Protein AF-A0A3S1TW27-F1 (afdb_monomer)

pLDDT: mean 95.08, std 5.77, range [49.81, 98.69]

Foldseek 3Di:
DAAEEQWDWDDDDQQKIWIFGQAWAFKAFDVVLQVQLCVLDVQWHKDADDGRDTDHHGDGGMMIGRNDSDDDVVSVVSNVVSSVPDHGMYGDQFDADEDEEEAADDPPDDVVVVVVVVVVVQVVSVSRPYHYDYYHY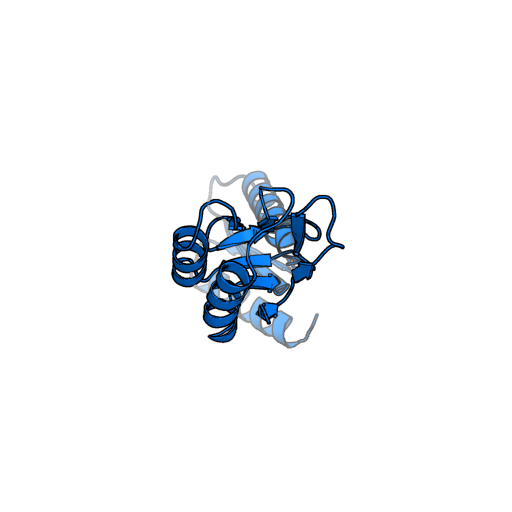YHPDDPRVVVVVVVVVVVVVVVD

Sequence (160 aa):
SMAFRGIEAKPAATGRVNLHAKAPGIFTVDAAAIDAINAIDPAITIATLAQHAPVEKGQMVATVKIIPFAVGSALVDAATEICAAGEIFAVNAYRPVRVGVIQTVLPGIKPSVLDKTLRVTEARLARTGGRLTAERRTAHEIAPVAEATDSLVREKERGV

Mean predicted aligned error: 4.7 Å

Nearest PDB structures (foldseek):
  8e97-assembly1_C  TM=3.843E-01  e=3.746E+00  Homo sapiens
  8q6q-assembly2_D-2  TM=2.309E-01  e=1.480E+00  Homo sapiens
  6mmw-assembly1_A  TM=3.677E-01  e=9.477E+00  Rattus norvegicus

Radius of gyration: 23.9 Å; Cα contacts (8 Å, |Δi|>4): 276; chains: 1; bounding box: 46×32×66 Å

Solvent-accessible surface area (backbone atoms only — not comparable to full-atom values): 8891 Å² total; per-residue (Å²): 100,80,38,64,41,48,58,43,76,47,77,74,52,94,50,31,32,47,28,22,25,68,45,40,23,36,31,42,57,44,60,69,62,47,53,55,42,43,66,71,42,83,52,41,40,69,52,67,62,62,74,65,36,76,44,48,56,66,38,77,48,33,37,40,33,41,70,51,99,71,77,61,66,70,62,53,50,56,43,41,55,64,29,56,77,48,71,44,39,33,35,50,56,53,75,60,46,83,38,72,47,78,45,67,50,55,95,88,66,56,69,67,59,56,54,50,50,50,54,54,52,42,58,58,32,47,78,46,62,20,43,70,78,47,77,47,78,32,56,77,46,70,66,53,45,50,53,53,48,56,51,50,53,55,43,57,75,68,71,107

Secondary structure (DSSP, 8-state):
--EEESEEEPPPBTTEEEEEESSSEEEEE-HHHHHHHHTT-TTEEEEEPPTT-EE-TT-EEEEEEE-SS---HHHHHHHHHHHTTSEEEEEEE----EEEEEEEE-TT--HHHHHHHHHHHHHHHHTTT-EEEEEEEEESSHHHHHHHHHHHHHHHHTT-

Structure (mmCIF, N/CA/C/O backbone):
data_AF-A0A3S1TW27-F1
#
_entry.id   AF-A0A3S1TW27-F1
#
loop_
_atom_site.group_PDB
_atom_site.id
_atom_site.type_symbol
_atom_site.label_atom_id
_atom_site.label_alt_id
_atom_site.label_comp_id
_atom_site.label_asym_id
_atom_site.label_entity_id
_atom_site.label_seq_id
_atom_site.pdbx_PDB_ins_code
_atom_site.Cartn_x
_atom_site.Cartn_y
_atom_site.Cartn_z
_atom_site.occupancy
_atom_site.B_iso_or_equiv
_atom_site.auth_seq_id
_atom_site.auth_comp_id
_atom_site.auth_asym_id
_atom_site.auth_atom_id
_atom_site.pdbx_PDB_model_num
ATOM 1 N N . SER A 1 1 ? -13.347 -11.859 17.034 1.00 77.06 1 SER A N 1
ATOM 2 C CA . SER A 1 1 ? -12.115 -11.048 17.160 1.00 77.06 1 SER A CA 1
ATOM 3 C C . SER A 1 1 ? -11.876 -10.338 15.838 1.00 77.06 1 SER A C 1
ATOM 5 O O . SER A 1 1 ? -12.314 -10.843 14.817 1.00 77.06 1 SER A O 1
ATOM 7 N N . MET A 1 2 ? -11.223 -9.175 15.841 1.00 87.38 2 MET A N 1
ATOM 8 C CA . MET A 1 2 ? -10.959 -8.413 14.615 1.00 87.38 2 MET A CA 1
ATOM 9 C C . MET A 1 2 ? -9.824 -9.047 13.805 1.00 87.38 2 MET A C 1
ATOM 11 O O . MET A 1 2 ? -8.704 -9.160 14.305 1.00 87.38 2 MET A O 1
ATOM 15 N N . ALA A 1 3 ? -10.108 -9.455 12.567 1.00 93.00 3 ALA A N 1
ATOM 16 C CA . ALA A 1 3 ? -9.125 -10.076 11.686 1.00 93.00 3 ALA A CA 1
ATOM 17 C C . ALA A 1 3 ? -8.403 -9.037 10.813 1.00 93.00 3 ALA A C 1
ATOM 19 O O . ALA A 1 3 ? -9.027 -8.174 10.192 1.00 93.00 3 ALA A O 1
ATOM 20 N N . PHE A 1 4 ? -7.073 -9.142 10.751 1.00 96.12 4 PHE A N 1
ATOM 21 C CA . PHE A 1 4 ? -6.226 -8.327 9.882 1.00 96.12 4 PHE A CA 1
ATOM 22 C C . PHE A 1 4 ? -4.933 -9.052 9.496 1.00 96.12 4 PHE A C 1
ATOM 24 O O . PHE A 1 4 ? -4.431 -9.906 10.232 1.00 96.12 4 PHE A O 1
ATOM 31 N N . ARG A 1 5 ? -4.335 -8.661 8.366 1.00 97.94 5 ARG A N 1
ATOM 32 C CA . ARG A 1 5 ? -3.108 -9.272 7.822 1.00 97.94 5 ARG A CA 1
ATOM 33 C C . ARG A 1 5 ? -2.037 -8.239 7.498 1.00 97.94 5 ARG A C 1
ATOM 35 O O . ARG A 1 5 ? -2.319 -7.100 7.151 1.00 97.94 5 ARG A O 1
ATOM 42 N N . GLY A 1 6 ? -0.766 -8.627 7.619 1.00 98.06 6 GLY A N 1
ATOM 43 C CA . GLY A 1 6 ? 0.360 -7.724 7.328 1.00 98.06 6 GLY A CA 1
ATOM 44 C C . GLY A 1 6 ? 0.475 -6.533 8.293 1.00 98.06 6 GLY A C 1
ATOM 45 O O . GLY A 1 6 ? 1.255 -5.615 8.052 1.00 98.06 6 GLY A O 1
ATOM 46 N N . ILE A 1 7 ? -0.274 -6.562 9.396 1.00 98.19 7 ILE A N 1
ATOM 47 C CA . ILE A 1 7 ? -0.401 -5.486 10.379 1.00 98.19 7 ILE A CA 1
ATOM 48 C C . ILE A 1 7 ? 0.001 -6.004 11.766 1.00 98.19 7 ILE A C 1
ATOM 50 O O . ILE A 1 7 ? -0.124 -7.193 12.080 1.00 98.19 7 ILE A O 1
ATOM 54 N N . GLU A 1 8 ? 0.552 -5.111 12.579 1.00 97.62 8 GLU A N 1
ATOM 55 C CA . GLU A 1 8 ? 0.894 -5.304 13.984 1.00 97.62 8 GLU A CA 1
ATOM 56 C C . GLU A 1 8 ? 0.044 -4.365 14.848 1.00 97.62 8 GLU A C 1
ATOM 58 O O . GLU A 1 8 ? 0.091 -3.145 14.673 1.00 97.62 8 GLU A O 1
ATOM 63 N N . ALA A 1 9 ? -0.700 -4.921 15.803 1.00 97.12 9 ALA A N 1
ATOM 64 C CA . ALA A 1 9 ? -1.359 -4.133 16.835 1.00 97.12 9 ALA A CA 1
ATOM 65 C C . ALA A 1 9 ? -0.362 -3.801 17.948 1.00 97.12 9 ALA A C 1
ATOM 67 O O . ALA A 1 9 ? 0.273 -4.697 18.505 1.00 97.12 9 ALA A O 1
ATOM 68 N N . LYS A 1 10 ? -0.214 -2.516 18.274 1.00 97.12 10 LYS A N 1
ATOM 69 C CA . LYS A 1 10 ? 0.566 -2.096 19.444 1.00 97.12 10 LYS A CA 1
ATOM 70 C C . LYS A 1 10 ? -0.243 -2.294 20.727 1.00 97.12 10 LYS A C 1
ATOM 72 O O . LYS A 1 10 ? -1.471 -2.346 20.655 1.00 97.12 10 LYS A O 1
ATOM 77 N N . PRO A 1 11 ? 0.422 -2.386 21.893 1.00 96.75 11 PRO A N 1
ATOM 78 C CA . PRO A 1 11 ? -0.268 -2.475 23.172 1.00 96.75 11 PRO A CA 1
ATOM 79 C C . PRO A 1 11 ? -1.309 -1.366 23.340 1.00 96.75 11 PRO A C 1
ATOM 81 O O . PRO A 1 11 ? -1.093 -0.230 22.908 1.00 96.75 11 PRO A O 1
ATOM 84 N N . ALA A 1 12 ? -2.427 -1.706 23.977 1.00 93.75 12 ALA A N 1
ATOM 85 C CA . ALA A 1 12 ? -3.447 -0.728 24.311 1.00 93.75 12 ALA A CA 1
ATOM 86 C C . ALA A 1 12 ? -2.895 0.287 25.320 1.00 93.75 12 ALA A C 1
ATOM 88 O O . ALA A 1 12 ? -2.277 -0.085 26.318 1.00 93.75 12 ALA A O 1
ATOM 89 N N . ALA A 1 13 ? -3.136 1.570 25.067 1.00 92.38 13 ALA A N 1
ATOM 90 C CA . ALA A 1 13 ? -2.768 2.654 25.966 1.00 92.38 13 ALA A CA 1
ATOM 91 C C . ALA A 1 13 ? -3.837 3.747 25.915 1.00 92.38 13 ALA A C 1
ATOM 93 O O . ALA A 1 13 ? -4.220 4.184 24.830 1.00 92.38 13 ALA A O 1
ATOM 94 N N . THR A 1 14 ? -4.324 4.170 27.089 1.00 89.69 14 THR A N 1
ATOM 95 C CA . THR A 1 14 ? -5.310 5.260 27.260 1.00 89.69 14 THR A CA 1
ATOM 96 C C . THR A 1 14 ? -6.505 5.154 26.298 1.00 89.69 14 THR A C 1
ATOM 98 O O . THR A 1 14 ? -6.770 6.076 25.529 1.0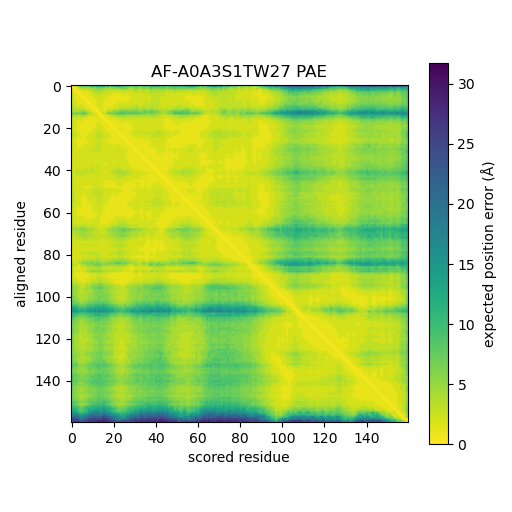0 89.69 14 THR A O 1
ATOM 101 N N . GLY A 1 15 ? -7.165 3.991 26.272 1.00 93.25 15 GLY A N 1
ATOM 102 C CA . GLY A 1 15 ? -8.341 3.742 25.425 1.00 93.25 15 GLY A CA 1
ATOM 103 C C . GLY A 1 15 ? -8.041 3.587 23.931 1.00 93.25 15 GLY A C 1
ATOM 104 O O . GLY A 1 15 ? -8.965 3.546 23.129 1.00 93.25 15 GLY A O 1
ATOM 105 N N . ARG A 1 16 ? -6.768 3.507 23.523 1.00 95.94 16 ARG A N 1
ATOM 106 C CA . ARG A 1 16 ? -6.362 3.463 22.114 1.00 95.94 16 ARG A CA 1
ATOM 107 C C . ARG A 1 16 ? -5.501 2.249 21.791 1.00 95.94 16 ARG A C 1
ATOM 109 O O . ARG A 1 16 ? -4.607 1.896 22.557 1.00 95.94 16 ARG A O 1
ATOM 116 N N . VAL A 1 17 ? -5.698 1.697 20.597 1.00 97.12 17 VAL A N 1
ATOM 117 C CA . VAL A 1 17 ? -4.804 0.718 19.964 1.00 97.12 17 VAL A CA 1
ATOM 118 C C . VAL A 1 17 ? -4.414 1.231 18.583 1.00 97.12 17 VAL A C 1
ATOM 120 O O . VAL A 1 17 ? -5.275 1.516 17.756 1.00 97.12 17 VAL A O 1
ATOM 123 N N . ASN A 1 18 ? -3.110 1.339 18.323 1.00 97.88 18 ASN A N 1
ATOM 124 C CA . ASN A 1 18 ? -2.593 1.725 17.009 1.00 97.88 18 ASN A CA 1
ATOM 125 C C . ASN A 1 18 ? -2.149 0.489 16.226 1.00 97.88 18 ASN A C 1
ATOM 127 O O . ASN A 1 18 ? -1.392 -0.343 16.735 1.00 97.88 18 ASN A O 1
ATOM 131 N N . LEU A 1 19 ? -2.581 0.414 14.973 1.00 98.00 19 LEU A N 1
ATOM 132 C CA . LEU A 1 19 ? -2.270 -0.652 14.034 1.00 98.00 19 LEU A CA 1
ATOM 133 C C . LEU A 1 19 ? -1.210 -0.157 13.047 1.00 98.00 19 LEU A C 1
ATOM 135 O O . LEU A 1 19 ? -1.409 0.856 12.374 1.00 98.00 19 LEU A O 1
ATOM 139 N N . HIS A 1 20 ? -0.082 -0.862 12.959 1.00 98.62 20 HIS A N 1
ATOM 140 C CA . HIS A 1 20 ? 1.053 -0.480 12.115 1.00 98.62 20 HIS A CA 1
ATOM 141 C C . HIS A 1 20 ? 1.350 -1.520 11.037 1.00 98.62 20 HIS A C 1
ATOM 143 O O . HIS A 1 20 ? 1.236 -2.724 11.266 1.00 98.62 20 HIS A O 1
ATOM 149 N N . ALA A 1 21 ? 1.784 -1.059 9.867 1.00 98.62 21 ALA A N 1
ATOM 150 C CA . ALA A 1 21 ? 2.217 -1.922 8.776 1.00 98.62 21 ALA A CA 1
ATOM 151 C C . ALA A 1 21 ? 3.487 -2.710 9.149 1.00 98.62 21 ALA A C 1
ATOM 153 O O . ALA A 1 21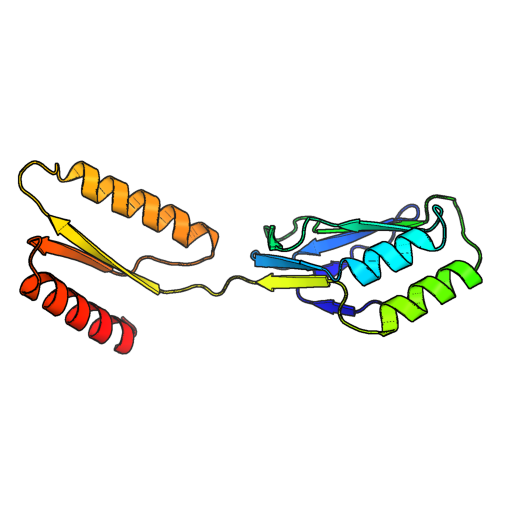 ? 4.477 -2.137 9.607 1.00 98.62 21 ALA A O 1
ATOM 154 N N . LYS A 1 22 ? 3.506 -4.025 8.902 1.00 98.31 22 LYS A N 1
ATOM 155 C CA . LYS A 1 22 ? 4.696 -4.873 9.128 1.00 98.31 22 LYS A CA 1
ATOM 156 C C . LYS A 1 22 ? 5.743 -4.758 8.013 1.00 98.31 22 LYS A C 1
ATOM 158 O O . LYS A 1 22 ? 6.913 -5.071 8.237 1.00 98.31 22 LYS A O 1
ATOM 163 N N . ALA A 1 23 ? 5.330 -4.320 6.828 1.00 97.31 23 ALA A N 1
ATOM 164 C CA . ALA A 1 23 ? 6.141 -4.209 5.618 1.00 97.31 23 ALA A CA 1
ATOM 165 C C . ALA A 1 23 ? 5.610 -3.067 4.731 1.00 97.31 23 ALA A C 1
ATOM 167 O O . ALA A 1 23 ? 4.445 -2.694 4.891 1.00 97.31 23 ALA A O 1
ATOM 168 N N . PRO A 1 24 ? 6.416 -2.528 3.797 1.00 96.94 24 PRO A N 1
ATOM 169 C CA . PRO A 1 24 ? 5.905 -1.595 2.803 1.00 96.94 24 PRO A CA 1
ATOM 170 C C . PRO A 1 24 ? 4.943 -2.303 1.839 1.00 96.94 24 PRO A C 1
ATOM 172 O O . PRO A 1 24 ? 5.166 -3.458 1.459 1.00 96.94 24 PRO A O 1
ATOM 175 N N . GLY A 1 25 ? 3.876 -1.624 1.431 1.00 97.62 25 GLY A N 1
ATOM 176 C CA . GLY A 1 25 ? 2.834 -2.237 0.611 1.00 97.62 25 GLY A CA 1
ATOM 177 C C . GLY A 1 25 ? 1.645 -1.329 0.334 1.00 97.62 25 GLY A C 1
ATOM 178 O O . GLY A 1 25 ? 1.743 -0.110 0.448 1.00 97.62 25 GLY A O 1
ATOM 179 N N . ILE A 1 26 ? 0.519 -1.948 -0.017 1.00 98.19 26 ILE A N 1
ATOM 180 C CA . ILE A 1 26 ? -0.769 -1.282 -0.234 1.00 98.19 26 ILE A CA 1
ATOM 181 C C . ILE A 1 26 ? -1.731 -1.654 0.893 1.00 98.19 26 ILE A C 1
ATOM 183 O O . ILE A 1 26 ? -2.008 -2.838 1.112 1.00 98.19 26 ILE A O 1
ATOM 187 N N . PHE A 1 27 ? -2.237 -0.644 1.597 1.00 98.69 27 PHE A N 1
ATOM 188 C CA . PHE A 1 27 ? -3.273 -0.804 2.608 1.00 98.69 27 PHE A CA 1
ATOM 189 C C . PHE A 1 27 ? -4.633 -1.061 1.955 1.00 98.69 27 PHE A C 1
ATOM 191 O O . PHE A 1 27 ? -5.012 -0.380 1.001 1.00 98.69 27 PHE A O 1
ATOM 198 N N . THR A 1 28 ? -5.367 -2.036 2.478 1.00 98.50 28 THR A N 1
ATOM 199 C CA . THR A 1 28 ? -6.757 -2.306 2.118 1.00 98.50 28 THR A CA 1
ATOM 200 C C . THR A 1 28 ? -7.622 -2.358 3.365 1.00 98.50 28 THR A C 1
ATOM 202 O O . THR A 1 28 ? -7.186 -2.857 4.403 1.00 98.50 28 THR A O 1
ATOM 205 N N . VAL A 1 29 ? -8.847 -1.866 3.245 1.00 97.94 29 VAL A N 1
ATOM 206 C CA . VAL A 1 29 ? -9.847 -1.774 4.297 1.00 97.94 29 VAL A CA 1
ATOM 207 C C . VAL A 1 29 ? -11.231 -2.101 3.747 1.00 97.94 29 VAL A C 1
ATOM 209 O O . VAL A 1 29 ? -11.581 -1.684 2.641 1.00 97.94 29 VAL A O 1
ATOM 212 N N . ASP A 1 30 ? -12.022 -2.825 4.532 1.00 97.25 30 ASP A N 1
ATOM 213 C CA . ASP A 1 30 ? -13.467 -2.897 4.340 1.00 97.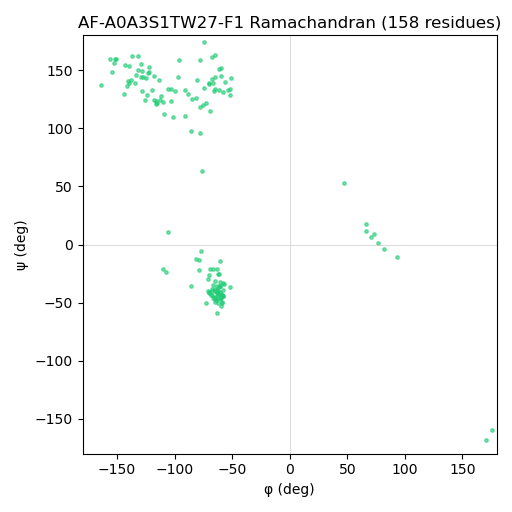25 30 ASP A CA 1
ATOM 214 C C . ASP A 1 30 ? -14.106 -1.618 4.897 1.00 97.25 30 ASP A C 1
ATOM 216 O O . ASP A 1 30 ? -14.332 -1.477 6.100 1.00 97.25 30 ASP A O 1
ATOM 220 N N . ALA A 1 31 ? -14.344 -0.648 4.013 1.00 96.38 31 ALA A N 1
ATOM 221 C CA . ALA A 1 31 ? -14.935 0.629 4.397 1.00 96.38 31 ALA A CA 1
ATOM 222 C C . ALA A 1 31 ? -16.344 0.460 4.990 1.00 96.38 31 ALA A C 1
ATOM 224 O O . ALA A 1 31 ? -16.670 1.137 5.957 1.00 96.38 31 ALA A O 1
ATOM 225 N N . ALA A 1 32 ? -17.142 -0.485 4.481 1.00 96.38 32 ALA A N 1
ATOM 226 C CA . ALA A 1 32 ? -18.503 -0.699 4.962 1.00 96.38 32 ALA A CA 1
ATOM 227 C C . ALA A 1 32 ? -18.510 -1.241 6.397 1.00 96.38 32 ALA A C 1
ATOM 229 O O . ALA A 1 32 ? -19.302 -0.783 7.219 1.00 96.38 32 ALA A O 1
ATOM 230 N N . ALA A 1 33 ? -17.598 -2.161 6.727 1.00 96.62 33 ALA A N 1
ATOM 231 C CA . ALA A 1 33 ? -17.435 -2.638 8.099 1.00 96.62 33 ALA A CA 1
ATOM 232 C C . ALA A 1 33 ? -17.005 -1.510 9.055 1.00 96.62 33 ALA A C 1
ATOM 234 O O . ALA A 1 33 ? -17.499 -1.429 10.179 1.00 96.62 33 ALA A O 1
ATOM 235 N N . ILE A 1 34 ? -16.113 -0.618 8.611 1.00 97.38 34 ILE A N 1
ATOM 236 C CA . ILE A 1 34 ? -15.664 0.530 9.413 1.00 97.38 34 ILE A CA 1
ATOM 237 C C . ILE A 1 34 ? -16.786 1.530 9.644 1.00 97.38 34 ILE A C 1
ATOM 239 O O . ILE A 1 34 ? -16.990 1.955 10.781 1.00 97.38 34 ILE A O 1
ATOM 243 N N . ASP A 1 35 ? -17.5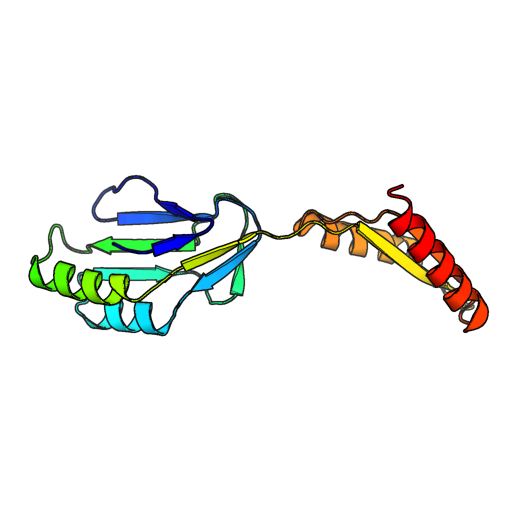30 1.869 8.597 1.00 97.75 35 ASP A N 1
ATOM 244 C CA . ASP A 1 35 ? -18.665 2.778 8.692 1.00 97.75 35 ASP A CA 1
ATOM 245 C C . ASP A 1 35 ? -19.755 2.193 9.598 1.00 97.75 35 ASP A C 1
ATOM 247 O O . ASP A 1 35 ? -20.279 2.898 10.457 1.00 97.75 35 ASP A O 1
ATOM 251 N N . ALA A 1 36 ? -20.032 0.889 9.487 1.00 97.56 36 ALA A N 1
ATOM 252 C CA . ALA A 1 36 ? -20.987 0.202 10.350 1.00 97.56 36 ALA A CA 1
ATOM 253 C C . ALA A 1 36 ? -20.563 0.222 11.828 1.00 97.56 36 ALA A C 1
ATOM 255 O O . ALA A 1 36 ? -21.395 0.499 12.687 1.00 97.56 36 ALA A O 1
ATOM 256 N N . ILE A 1 37 ? -19.278 -0.005 12.137 1.00 97.38 37 ILE A N 1
ATOM 257 C CA . ILE A 1 37 ? -18.761 0.090 13.514 1.00 97.38 37 ILE A CA 1
ATOM 258 C C . ILE A 1 37 ? -18.863 1.528 14.035 1.00 97.38 37 ILE A C 1
ATOM 260 O O . ILE A 1 37 ? -19.348 1.749 15.142 1.00 97.38 37 ILE A O 1
ATOM 264 N N . ASN A 1 38 ? -18.432 2.509 13.240 1.00 98.25 38 ASN A N 1
ATOM 265 C CA . ASN A 1 38 ? -18.453 3.921 13.626 1.00 98.25 38 ASN A CA 1
ATOM 266 C C . ASN A 1 38 ? -19.879 4.481 13.772 1.00 98.25 38 ASN A C 1
ATOM 268 O O . ASN A 1 38 ? -20.069 5.491 14.448 1.00 98.25 38 ASN A O 1
ATOM 272 N N . ALA A 1 39 ? -20.876 3.837 13.161 1.00 98.38 39 ALA A N 1
ATOM 273 C CA . ALA A 1 39 ? -22.285 4.192 13.294 1.00 98.38 39 ALA A CA 1
ATOM 274 C C . ALA A 1 39 ? -22.951 3.642 14.570 1.00 98.38 39 ALA A C 1
ATOM 276 O O . ALA A 1 39 ? -24.058 4.076 14.882 1.00 98.38 39 ALA A O 1
ATOM 277 N N . ILE A 1 40 ? -22.314 2.715 15.303 1.00 98.06 40 ILE A N 1
ATOM 278 C CA . ILE A 1 40 ? -22.877 2.138 16.538 1.00 98.06 40 ILE A CA 1
ATOM 279 C C . ILE A 1 40 ? -23.044 3.219 17.607 1.00 98.06 40 ILE A C 1
ATOM 281 O O . ILE A 1 40 ? -24.143 3.433 18.111 1.00 98.06 40 ILE A O 1
ATOM 285 N N . ASP A 1 41 ? -21.941 3.866 17.981 1.00 98.19 41 ASP A N 1
ATOM 286 C CA . ASP A 1 41 ? -21.905 4.892 19.019 1.00 98.19 41 ASP A CA 1
ATOM 287 C C . ASP A 1 41 ? -20.588 5.682 18.907 1.00 98.19 41 ASP A C 1
ATOM 289 O O . ASP A 1 41 ? -19.528 5.066 18.757 1.00 98.19 41 ASP A O 1
ATOM 293 N N . PRO A 1 42 ? -20.600 7.023 19.026 1.00 96.06 42 PRO A N 1
ATOM 294 C CA . PRO A 1 42 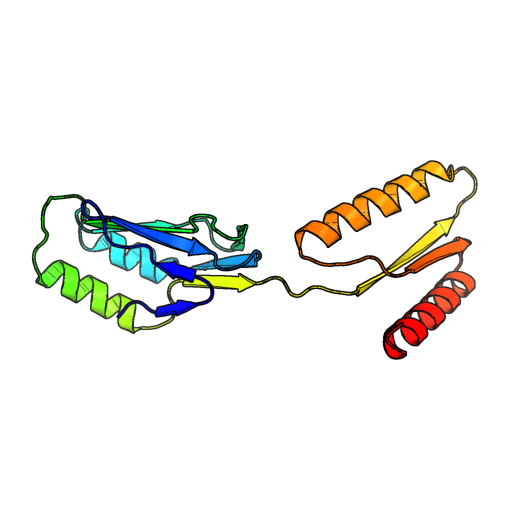? -19.386 7.840 18.943 1.00 96.06 42 PRO A CA 1
ATOM 295 C C . PRO A 1 42 ? -18.332 7.516 20.017 1.00 96.06 42 PRO A C 1
ATOM 297 O O . PRO A 1 42 ? -17.186 7.942 19.892 1.00 96.06 42 PRO A O 1
ATOM 300 N N . ALA A 1 43 ? -18.668 6.776 21.074 1.00 97.25 43 ALA A N 1
ATOM 301 C CA . ALA A 1 43 ? -17.719 6.318 22.077 1.00 97.25 43 ALA A CA 1
ATOM 302 C C . ALA A 1 43 ? -16.736 5.253 21.558 1.00 97.25 43 ALA A C 1
ATOM 304 O O . ALA A 1 43 ? -15.665 5.092 22.153 1.00 97.25 43 ALA A O 1
ATOM 305 N N . ILE A 1 44 ? -17.067 4.551 20.468 1.00 97.56 44 ILE A N 1
ATOM 306 C CA . ILE A 1 44 ? -16.201 3.581 19.789 1.00 97.56 44 ILE A CA 1
ATOM 307 C C . ILE A 1 44 ? -15.904 4.117 18.391 1.00 97.56 44 ILE A C 1
ATOM 309 O O . ILE A 1 44 ? -16.804 4.373 17.602 1.00 97.56 44 ILE A O 1
ATOM 313 N N . THR A 1 45 ? -14.631 4.310 18.058 1.00 97.56 45 THR A N 1
ATOM 314 C CA . THR A 1 45 ? -14.261 4.831 16.738 1.00 97.56 45 THR A CA 1
ATOM 315 C C . THR A 1 45 ? -13.036 4.134 16.190 1.00 97.56 45 THR A C 1
ATOM 317 O O . THR A 1 45 ? -12.045 3.925 16.893 1.00 97.56 45 THR A O 1
ATOM 320 N N . ILE A 1 46 ? -13.081 3.841 14.897 1.00 97.69 46 ILE A N 1
ATOM 321 C CA . ILE A 1 46 ? -11.946 3.384 14.118 1.00 97.69 46 ILE A CA 1
ATOM 322 C C . ILE A 1 46 ? -11.661 4.402 13.019 1.00 97.69 46 ILE A C 1
ATOM 324 O O . ILE A 1 46 ? -12.525 4.720 12.204 1.00 97.69 46 ILE A O 1
ATOM 328 N N . ALA A 1 47 ? -10.424 4.890 12.987 1.00 97.88 47 ALA A N 1
ATOM 329 C CA . ALA A 1 47 ? -9.916 5.720 11.902 1.00 97.88 47 ALA A CA 1
ATOM 330 C C . ALA A 1 47 ? -8.819 4.969 11.147 1.00 97.88 47 ALA A C 1
ATOM 332 O O . ALA A 1 47 ? -8.003 4.271 11.753 1.00 97.88 47 ALA A O 1
ATOM 333 N N . THR A 1 48 ? -8.792 5.117 9.827 1.00 98.44 48 THR A N 1
ATOM 334 C CA . THR A 1 48 ? -7.929 4.350 8.923 1.00 98.44 48 THR A CA 1
ATOM 335 C C . THR A 1 48 ? -7.312 5.261 7.867 1.00 98.44 48 THR A C 1
ATOM 337 O O . THR A 1 48 ? -7.767 6.385 7.644 1.00 98.44 48 THR A O 1
ATOM 340 N N . LEU A 1 49 ? -6.244 4.797 7.217 1.00 98.56 49 LEU A N 1
ATOM 341 C CA . LEU A 1 49 ? -5.823 5.377 5.944 1.00 98.56 49 LEU A CA 1
ATOM 342 C C . LEU A 1 49 ? -6.861 5.073 4.854 1.00 98.56 49 LEU A C 1
ATOM 344 O O . LEU A 1 49 ? -7.654 4.142 4.968 1.00 98.56 49 LEU A O 1
ATOM 348 N N . ALA A 1 50 ? -6.820 5.840 3.766 1.00 98.06 50 ALA A N 1
ATOM 349 C CA . ALA A 1 50 ? -7.691 5.603 2.622 1.00 98.06 50 ALA A CA 1
ATOM 350 C C . ALA A 1 50 ? -7.447 4.223 1.986 1.00 98.06 50 ALA A C 1
ATOM 352 O O . ALA A 1 50 ? -6.324 3.705 1.981 1.00 98.06 50 ALA A O 1
ATOM 353 N N . GLN A 1 51 ? -8.500 3.662 1.389 1.00 97.94 51 GLN A N 1
ATOM 354 C CA . GLN A 1 51 ? -8.415 2.433 0.606 1.00 97.94 51 GLN A CA 1
ATOM 355 C C . GLN A 1 51 ? -7.338 2.556 -0.483 1.00 97.94 51 GLN A C 1
ATOM 357 O O . GLN A 1 51 ? -7.285 3.550 -1.208 1.00 97.94 51 GLN A O 1
ATOM 362 N N . HIS A 1 52 ? -6.485 1.538 -0.599 1.00 98.12 52 HIS A N 1
ATOM 363 C CA . HIS A 1 52 ? -5.339 1.482 -1.514 1.00 98.12 52 HIS A CA 1
ATOM 364 C C . HIS A 1 52 ? -4.207 2.487 -1.240 1.00 98.12 52 HIS A C 1
ATOM 366 O O . HIS A 1 52 ? -3.357 2.706 -2.107 1.00 98.12 52 HIS A O 1
ATOM 372 N N . ALA A 1 53 ? -4.138 3.077 -0.044 1.00 98.31 53 ALA A N 1
ATOM 373 C CA . ALA A 1 53 ? -3.014 3.933 0.317 1.00 98.31 53 ALA A CA 1
ATOM 374 C C . ALA A 1 53 ? -1.683 3.145 0.302 1.00 98.31 53 ALA A C 1
ATOM 376 O O . ALA A 1 53 ? -1.607 2.058 0.887 1.00 98.31 53 ALA A O 1
ATOM 377 N N . PRO A 1 54 ? -0.610 3.672 -0.321 1.00 97.44 54 PRO A N 1
ATOM 378 C CA . PRO A 1 54 ? 0.722 3.109 -0.163 1.00 97.44 54 PRO A CA 1
ATOM 379 C C . PRO A 1 54 ? 1.229 3.377 1.255 1.00 97.44 54 PRO A C 1
ATOM 381 O O . PRO A 1 54 ? 1.047 4.471 1.792 1.00 97.44 54 PRO A O 1
ATOM 384 N N . VAL A 1 55 ? 1.879 2.381 1.850 1.00 97.88 55 VAL A N 1
ATOM 385 C CA . VAL A 1 55 ? 2.390 2.459 3.221 1.00 97.88 55 VAL A CA 1
ATOM 386 C C . VAL A 1 55 ? 3.829 1.985 3.315 1.00 97.88 55 VAL A C 1
ATOM 388 O O . VAL A 1 55 ? 4.252 1.101 2.569 1.00 97.88 55 VAL A O 1
ATOM 391 N N . GLU A 1 56 ? 4.559 2.555 4.268 1.00 97.06 56 GLU A N 1
ATOM 392 C CA . GLU A 1 56 ? 5.903 2.136 4.660 1.00 97.06 56 GLU A CA 1
ATOM 393 C C . GLU A 1 56 ? 5.862 1.191 5.868 1.00 97.06 56 GLU A C 1
ATOM 395 O O . GLU A 1 56 ? 4.914 1.186 6.660 1.00 97.06 56 GLU A O 1
ATOM 400 N N . LYS A 1 57 ? 6.925 0.402 6.066 1.00 97.06 57 LYS A N 1
ATOM 401 C CA . LYS A 1 57 ? 7.061 -0.421 7.278 1.00 97.06 57 LYS A CA 1
ATOM 402 C C . LYS A 1 57 ? 7.017 0.464 8.529 1.00 97.06 57 LYS A C 1
ATOM 404 O O . LYS A 1 57 ? 7.759 1.433 8.639 1.00 97.06 57 LYS A O 1
ATOM 409 N N . GLY A 1 58 ? 6.196 0.075 9.499 1.00 98.12 58 GLY A N 1
ATOM 410 C CA . GLY A 1 58 ? 6.024 0.784 10.764 1.00 98.12 58 GLY A CA 1
ATOM 411 C C . GLY A 1 58 ? 5.071 1.978 10.694 1.00 98.12 58 GLY A C 1
ATOM 412 O O . GLY A 1 58 ? 4.780 2.559 11.735 1.00 98.12 58 GLY A O 1
ATOM 413 N N . GLN A 1 59 ? 4.541 2.330 9.519 1.00 98.44 59 GLN A N 1
ATOM 414 C CA . GLN A 1 59 ? 3.541 3.388 9.395 1.00 98.44 59 GLN A CA 1
ATOM 415 C C . GLN A 1 59 ? 2.230 2.982 10.078 1.00 98.44 59 GLN A C 1
ATOM 417 O O . GLN A 1 59 ? 1.788 1.839 9.952 1.00 98.44 59 GLN A O 1
ATOM 422 N N . MET A 1 60 ? 1.597 3.917 10.792 1.00 98.50 60 MET A N 1
ATOM 423 C CA . MET A 1 60 ? 0.273 3.704 11.381 1.00 98.50 60 MET A CA 1
ATOM 424 C C . MET A 1 60 ? -0.770 3.717 10.267 1.00 98.50 60 MET A C 1
ATOM 426 O O . MET A 1 60 ? -0.879 4.702 9.539 1.00 98.50 60 MET A O 1
ATOM 430 N N . VAL A 1 61 ? -1.515 2.623 10.133 1.00 98.69 61 VAL A N 1
ATOM 431 C CA . VAL A 1 61 ? -2.510 2.441 9.064 1.00 98.69 61 VAL A CA 1
ATOM 432 C C . VAL A 1 61 ? -3.944 2.528 9.569 1.00 98.69 61 VAL A C 1
ATOM 434 O O . VAL A 1 61 ? -4.848 2.851 8.804 1.00 98.69 61 VAL A O 1
ATOM 437 N N . ALA A 1 62 ? -4.145 2.269 10.860 1.00 98.38 62 ALA A N 1
ATOM 438 C CA . ALA A 1 62 ? -5.428 2.405 11.525 1.00 98.38 62 ALA A CA 1
ATOM 439 C C . ALA A 1 62 ? -5.246 2.617 13.034 1.00 98.38 62 ALA A C 1
ATOM 441 O O . ALA A 1 62 ? -4.204 2.289 13.610 1.00 98.38 62 ALA A O 1
ATOM 442 N N . THR A 1 63 ? -6.264 3.165 13.684 1.00 97.88 63 THR A N 1
ATOM 443 C CA . THR A 1 63 ? -6.327 3.327 15.136 1.00 97.88 63 THR A CA 1
ATOM 444 C C . THR A 1 63 ? -7.742 3.052 15.617 1.00 97.88 63 THR A C 1
ATOM 446 O O . THR A 1 63 ? -8.709 3.495 15.001 1.00 97.88 63 THR A O 1
ATOM 449 N N . VAL A 1 64 ? -7.849 2.308 16.712 1.00 96.62 64 VAL A N 1
ATOM 450 C CA . VAL A 1 64 ? -9.104 2.034 17.411 1.00 96.62 64 VAL A CA 1
ATOM 451 C C . VAL A 1 64 ? -9.108 2.861 18.687 1.00 96.62 64 VAL A C 1
ATOM 453 O O . VAL A 1 64 ? -8.105 2.878 19.407 1.00 96.62 64 VAL A O 1
ATOM 456 N N . LYS A 1 65 ? -10.222 3.532 18.975 1.00 97.12 65 LYS A N 1
ATOM 457 C CA . LYS A 1 65 ? -10.430 4.318 20.187 1.00 97.12 65 LYS A CA 1
ATOM 458 C C . LYS A 1 65 ? -11.718 3.931 20.894 1.00 97.12 65 LYS A C 1
ATOM 460 O O . LYS A 1 65 ? -12.785 3.930 20.294 1.00 97.12 65 LYS A O 1
ATOM 465 N N . ILE A 1 66 ? -11.587 3.725 22.194 1.00 97.25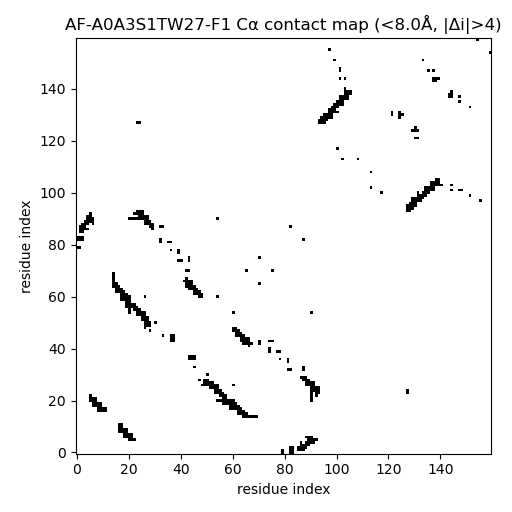 66 ILE A N 1
ATOM 466 C CA . ILE A 1 66 ? -12.628 3.994 23.173 1.00 97.25 66 ILE A CA 1
ATOM 467 C C . ILE A 1 66 ? -12.396 5.436 23.630 1.00 97.25 66 ILE A C 1
ATOM 469 O O . ILE A 1 66 ? -11.353 5.744 24.209 1.00 97.25 66 ILE A O 1
ATOM 473 N N . ILE A 1 67 ? -13.298 6.341 23.250 1.00 95.00 67 ILE A N 1
ATOM 474 C CA . ILE A 1 67 ? -13.147 7.783 23.489 1.00 95.00 67 ILE A CA 1
ATOM 475 C C . ILE A 1 67 ? -13.359 8.149 24.968 1.00 95.00 67 ILE A C 1
ATOM 477 O O . ILE A 1 67 ? -12.501 8.847 25.517 1.00 95.00 67 ILE A O 1
ATOM 481 N N . PRO A 1 68 ? -14.449 7.717 25.636 1.00 94.69 68 PRO A N 1
ATOM 482 C CA . PRO A 1 68 ? -14.585 7.892 27.079 1.00 94.69 68 PRO A CA 1
ATOM 483 C C . PRO A 1 68 ? -13.690 6.909 27.849 1.00 94.69 68 PRO A C 1
ATOM 485 O O . PRO A 1 68 ? -13.072 6.013 27.283 1.00 94.69 68 PRO A O 1
ATOM 488 N N . PHE A 1 69 ? -13.640 7.05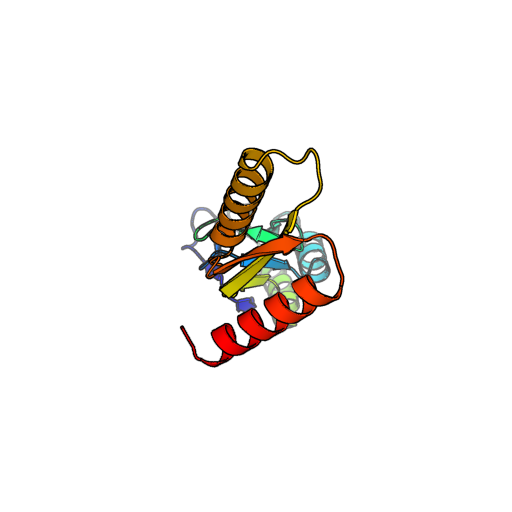2 29.176 1.00 92.06 69 PHE A N 1
ATOM 489 C CA . PHE A 1 69 ? -12.853 6.156 30.033 1.00 92.06 69 PHE A CA 1
ATOM 490 C C . PHE A 1 69 ? -13.297 4.685 29.940 1.00 92.06 69 PHE A C 1
ATOM 492 O O . PHE A 1 69 ? -12.476 3.778 30.059 1.00 92.06 69 PHE A O 1
ATOM 499 N N . ALA A 1 70 ? -14.591 4.452 29.713 1.00 92.81 70 ALA A N 1
ATOM 500 C CA . ALA A 1 70 ? -15.179 3.134 29.531 1.00 92.81 70 ALA A CA 1
ATOM 501 C C . ALA A 1 70 ? -16.432 3.224 28.649 1.00 92.81 70 ALA A C 1
ATOM 503 O O . ALA A 1 70 ? -17.043 4.287 28.535 1.00 92.81 70 ALA A O 1
ATOM 504 N N . VAL A 1 71 ? -16.825 2.093 28.066 1.00 95.88 71 VAL A N 1
ATOM 505 C CA . VAL A 1 71 ? -18.057 1.919 27.282 1.00 95.88 71 VAL A CA 1
ATOM 506 C C . VAL A 1 71 ? -18.833 0.709 27.789 1.00 95.88 71 VAL A C 1
ATOM 508 O O . VAL A 1 71 ? -18.250 -0.202 28.378 1.00 95.88 71 VAL A O 1
ATOM 511 N N . GLY A 1 72 ? -20.148 0.700 27.571 1.00 97.19 72 GLY A N 1
ATOM 512 C CA . GLY A 1 72 ? -20.991 -0.445 27.915 1.00 97.19 72 GLY A CA 1
ATOM 513 C C . GLY A 1 72 ? -20.634 -1.681 27.086 1.00 97.19 72 GLY A C 1
ATOM 514 O O . GLY A 1 72 ? -20.319 -1.562 25.902 1.00 97.19 72 GLY A O 1
ATOM 515 N N . SER A 1 73 ? -20.717 -2.870 27.693 1.00 96.75 73 SER A N 1
ATOM 516 C CA . SER A 1 73 ? -20.361 -4.132 27.026 1.00 96.75 73 SER A CA 1
ATOM 517 C C . SER A 1 73 ? -21.175 -4.371 25.756 1.00 96.75 73 SER A C 1
ATOM 519 O O . SER A 1 73 ? -20.596 -4.742 24.749 1.00 96.75 73 SER A O 1
ATOM 521 N N . ALA A 1 74 ? -22.468 -4.032 25.755 1.00 97.94 74 ALA A N 1
ATOM 522 C CA . ALA A 1 74 ? -23.336 -4.190 24.588 1.00 97.94 74 ALA A CA 1
ATOM 523 C C . ALA A 1 74 ? -22.824 -3.449 23.335 1.00 97.94 74 ALA A C 1
ATOM 525 O O . ALA A 1 74 ? -22.981 -3.947 22.223 1.00 97.94 74 ALA A O 1
ATOM 526 N N . LEU A 1 75 ? -22.175 -2.286 23.502 1.00 97.69 75 LEU A N 1
ATOM 527 C CA . LEU A 1 75 ? -21.572 -1.548 22.384 1.00 97.69 75 LEU A CA 1
ATOM 528 C C . LEU A 1 75 ? -20.340 -2.279 21.839 1.00 97.69 75 LEU A C 1
ATOM 530 O O . LEU A 1 75 ? -20.135 -2.355 20.628 1.00 97.69 75 LEU A O 1
ATOM 534 N N . VAL A 1 76 ? -19.524 -2.833 22.740 1.00 95.75 76 VAL A N 1
ATOM 535 C CA . VAL A 1 76 ? -18.355 -3.639 22.373 1.00 95.75 76 VAL A CA 1
ATOM 536 C C . VAL A 1 76 ? -18.802 -4.918 21.669 1.00 95.75 76 VAL A C 1
ATOM 538 O O . VAL A 1 76 ? -18.253 -5.243 20.621 1.00 95.75 76 VAL A O 1
ATOM 541 N N . ASP A 1 77 ? -19.820 -5.597 22.194 1.00 96.62 77 ASP A N 1
ATOM 542 C CA . ASP A 1 77 ? -20.357 -6.836 21.637 1.00 96.62 77 ASP A CA 1
ATOM 543 C C . ASP A 1 77 ? -20.850 -6.610 20.200 1.00 96.62 77 ASP A C 1
ATOM 545 O O . ASP A 1 77 ? -20.387 -7.296 19.285 1.00 96.62 77 ASP A O 1
ATOM 549 N N . ALA A 1 78 ? -21.655 -5.565 19.968 1.00 97.00 78 ALA A N 1
ATOM 550 C CA . ALA A 1 78 ? -22.117 -5.184 18.631 1.00 97.00 78 ALA A CA 1
ATOM 551 C C . ALA A 1 78 ? -20.955 -4.896 17.659 1.00 97.00 78 ALA A C 1
ATOM 553 O O . ALA A 1 78 ? -20.943 -5.383 16.528 1.00 97.00 78 ALA A O 1
ATOM 554 N N . ALA A 1 79 ? -19.926 -4.161 18.099 1.00 96.62 79 ALA A N 1
ATOM 555 C CA . ALA A 1 79 ? -18.750 -3.903 17.268 1.00 96.62 79 ALA A CA 1
ATOM 556 C C . ALA A 1 79 ? -17.969 -5.195 16.961 1.00 96.62 79 ALA A C 1
ATOM 558 O O . ALA A 1 79 ? -17.474 -5.382 15.845 1.00 96.62 79 ALA A O 1
ATOM 559 N N . THR A 1 80 ? -17.855 -6.107 17.933 1.00 95.06 80 THR A N 1
ATOM 560 C CA . THR A 1 80 ? -17.147 -7.381 17.748 1.00 95.06 80 THR A CA 1
ATOM 561 C C . THR A 1 80 ? -17.878 -8.359 16.836 1.00 95.06 80 THR A C 1
ATOM 563 O O . THR A 1 80 ? -17.203 -9.133 16.155 1.00 95.06 80 THR A O 1
ATOM 566 N N . GLU A 1 81 ? -19.210 -8.305 16.783 1.00 96.19 81 GLU A N 1
ATOM 567 C CA . GLU A 1 81 ? -20.027 -9.095 15.860 1.00 96.19 81 GLU A CA 1
ATOM 568 C C . GLU A 1 81 ? -19.753 -8.695 14.407 1.00 96.19 81 GLU A C 1
ATOM 570 O O . GLU A 1 81 ? -19.428 -9.555 13.588 1.00 96.19 81 GLU A O 1
ATOM 575 N N . ILE A 1 82 ? -19.734 -7.391 14.106 1.00 95.88 82 ILE A N 1
ATOM 576 C CA . ILE A 1 82 ? -19.345 -6.886 12.777 1.00 95.88 82 ILE A CA 1
ATOM 577 C C . ILE A 1 82 ? -17.922 -7.343 12.433 1.00 95.88 82 ILE A C 1
ATOM 579 O O . ILE A 1 82 ? -17.657 -7.830 11.334 1.00 95.88 82 ILE A O 1
ATOM 583 N N . CYS A 1 83 ? -17.002 -7.256 13.397 1.00 93.94 83 CYS A N 1
ATOM 584 C CA . CYS A 1 83 ? -15.619 -7.681 13.199 1.00 93.94 83 CYS A CA 1
ATOM 585 C C . CYS A 1 83 ? -15.456 -9.180 12.911 1.00 93.94 83 CYS A C 1
ATOM 587 O O . CYS A 1 83 ? -14.407 -9.583 12.409 1.00 93.94 83 CYS A O 1
ATOM 589 N N . ALA A 1 84 ? -16.435 -10.013 13.271 1.00 91.94 84 ALA A N 1
ATOM 590 C CA . ALA A 1 84 ? -16.373 -11.455 13.069 1.00 91.94 84 ALA A CA 1
ATOM 591 C C . ALA A 1 84 ? -16.684 -11.876 11.621 1.00 91.94 84 ALA A C 1
ATOM 593 O O . ALA A 1 84 ? -16.403 -13.018 11.260 1.00 91.94 84 ALA A O 1
ATOM 594 N N . ALA A 1 85 ? -17.220 -10.975 10.789 1.00 89.75 85 ALA A N 1
ATOM 595 C CA . ALA A 1 85 ? -17.624 -11.281 9.418 1.00 89.75 85 ALA A CA 1
ATOM 596 C C . ALA A 1 85 ? -16.446 -11.540 8.457 1.00 89.75 85 ALA A C 1
ATOM 598 O O . ALA A 1 85 ? -16.613 -12.257 7.470 1.00 89.75 85 ALA A O 1
ATOM 599 N N . GLY A 1 86 ? -15.253 -10.989 8.721 1.00 90.25 86 GLY A N 1
ATOM 600 C CA . GLY A 1 86 ? -14.106 -11.166 7.827 1.00 90.25 86 GLY A CA 1
ATOM 601 C C . GLY A 1 86 ? -12.878 -10.307 8.137 1.00 90.25 86 GLY A C 1
ATOM 602 O O . GLY A 1 86 ? -12.756 -9.704 9.202 1.00 90.25 86 GLY A O 1
ATOM 603 N N . GLU A 1 87 ? -11.934 -10.285 7.189 1.00 94.88 87 GLU A N 1
ATOM 604 C CA . GLU A 1 87 ? -10.733 -9.436 7.236 1.00 94.88 87 GLU A CA 1
ATOM 605 C C . GLU A 1 87 ? -11.131 -7.963 7.049 1.00 94.88 87 GLU A C 1
ATOM 607 O O . GLU A 1 87 ? -11.589 -7.584 5.976 1.00 94.88 87 GLU A O 1
ATOM 612 N N . ILE A 1 88 ? -10.928 -7.127 8.075 1.00 95.88 88 ILE A N 1
ATOM 613 C CA . ILE A 1 88 ? -11.256 -5.690 8.001 1.00 95.88 88 ILE A CA 1
ATOM 614 C C . ILE A 1 88 ? -10.101 -4.897 7.396 1.00 95.88 88 ILE A C 1
ATOM 616 O O . ILE A 1 88 ? -10.322 -3.927 6.677 1.00 95.88 88 ILE A O 1
ATOM 620 N N . PHE A 1 89 ? -8.859 -5.299 7.688 1.00 95.38 89 PHE A N 1
ATOM 621 C CA . PHE A 1 89 ? -7.659 -4.610 7.220 1.00 95.38 89 PHE A CA 1
ATOM 622 C C . PHE A 1 89 ? -6.631 -5.573 6.652 1.00 95.38 89 PHE A C 1
ATOM 624 O O . PHE A 1 89 ? -6.363 -6.632 7.224 1.00 95.38 89 PHE A O 1
ATOM 631 N N . ALA A 1 90 ? -5.905 -5.118 5.640 1.00 98.19 90 ALA A N 1
ATOM 632 C CA . ALA A 1 90 ? -4.636 -5.727 5.294 1.00 98.19 90 ALA A CA 1
ATOM 633 C C . ALA A 1 90 ? -3.604 -4.704 4.839 1.00 98.19 90 ALA A C 1
ATOM 635 O O . ALA A 1 90 ? -3.924 -3.649 4.300 1.00 98.19 90 ALA A O 1
ATOM 636 N N . VAL A 1 91 ? -2.335 -5.058 5.014 1.00 98.69 91 VAL A N 1
ATOM 637 C CA . VAL A 1 91 ? -1.240 -4.481 4.234 1.00 98.69 91 VAL A CA 1
ATOM 638 C C . VAL A 1 91 ? -0.726 -5.554 3.289 1.00 98.69 91 VAL A C 1
ATOM 640 O O . VAL A 1 91 ? -0.144 -6.559 3.707 1.00 98.69 91 VAL A O 1
ATOM 643 N N . ASN A 1 92 ? -0.944 -5.329 1.998 1.00 98.19 92 ASN A N 1
ATOM 644 C CA . ASN A 1 92 ? -0.481 -6.192 0.925 1.00 98.19 92 ASN A CA 1
ATOM 645 C C . ASN A 1 92 ? 0.943 -5.777 0.563 1.00 98.19 92 ASN A C 1
ATOM 647 O O . ASN A 1 92 ? 1.148 -4.793 -0.148 1.00 98.19 92 ASN A O 1
ATOM 651 N N . ALA A 1 93 ? 1.923 -6.500 1.109 1.00 97.44 93 ALA A N 1
ATOM 652 C CA . ALA A 1 93 ? 3.334 -6.196 0.904 1.00 97.44 93 ALA A CA 1
ATOM 653 C C . ALA A 1 93 ? 3.693 -6.175 -0.589 1.00 97.44 93 ALA A C 1
ATOM 655 O O . ALA A 1 93 ? 3.240 -7.033 -1.358 1.00 97.44 93 ALA A O 1
ATOM 656 N N . TYR A 1 94 ? 4.535 -5.220 -0.991 1.00 96.56 94 TYR A N 1
ATOM 657 C CA . TYR A 1 94 ? 5.067 -5.211 -2.350 1.00 96.56 94 TYR A CA 1
ATOM 658 C C . TYR A 1 94 ? 5.843 -6.498 -2.630 1.00 96.56 94 TYR A C 1
ATOM 660 O O . TYR A 1 94 ? 6.527 -7.040 -1.761 1.00 96.56 94 TYR A O 1
ATOM 668 N N . ARG A 1 95 ? 5.751 -6.970 -3.873 1.00 94.56 95 ARG A N 1
ATOM 669 C CA . ARG A 1 95 ? 6.563 -8.077 -4.374 1.00 94.56 95 ARG A CA 1
ATOM 670 C C . ARG A 1 95 ? 7.689 -7.491 -5.223 1.00 94.56 95 ARG A C 1
ATOM 672 O O . ARG A 1 95 ? 7.393 -6.975 -6.301 1.00 94.56 95 ARG A O 1
ATOM 679 N N . PRO A 1 96 ? 8.948 -7.542 -4.759 1.00 92.88 96 PRO A N 1
ATOM 680 C CA . PRO A 1 96 ? 10.091 -7.124 -5.554 1.00 92.88 96 PRO A CA 1
ATOM 681 C C . PRO A 1 96 ? 10.103 -7.809 -6.919 1.00 92.88 96 PRO A C 1
ATOM 683 O O . PRO A 1 96 ? 9.926 -9.023 -7.019 1.00 92.88 96 PRO A O 1
ATOM 686 N N . VAL A 1 97 ? 10.342 -7.026 -7.968 1.00 92.12 97 VAL A N 1
ATOM 687 C CA . VAL A 1 97 ? 10.490 -7.523 -9.338 1.00 92.12 97 VAL A CA 1
ATOM 688 C C . VAL A 1 97 ? 11.833 -7.100 -9.916 1.00 92.12 97 VAL A C 1
ATOM 690 O O . VAL A 1 97 ? 12.352 -6.025 -9.606 1.00 92.12 97 VAL A O 1
ATOM 693 N N . ARG A 1 98 ? 12.383 -7.963 -10.772 1.00 92.31 98 ARG A N 1
ATOM 694 C CA . ARG A 1 98 ? 13.517 -7.646 -11.642 1.00 92.31 98 ARG A CA 1
ATOM 695 C C . ARG A 1 98 ? 12.975 -7.060 -12.940 1.00 92.31 98 ARG A C 1
ATOM 697 O O . ARG A 1 98 ? 12.069 -7.647 -13.535 1.00 92.31 98 ARG A O 1
ATOM 704 N N . VAL A 1 99 ? 13.503 -5.913 -13.352 1.00 94.62 99 VAL A N 1
ATOM 705 C CA . VAL A 1 99 ? 13.043 -5.177 -14.534 1.00 94.62 99 VAL A CA 1
ATOM 706 C C . VAL A 1 99 ? 14.212 -4.945 -15.483 1.00 94.62 99 VAL A C 1
ATOM 708 O O . VAL A 1 99 ? 15.253 -4.434 -15.075 1.00 94.62 99 VAL A O 1
ATOM 711 N N . GLY A 1 100 ? 14.022 -5.303 -16.751 1.00 95.38 100 GLY A N 1
ATOM 712 C CA . GLY A 1 100 ? 14.877 -4.868 -17.851 1.00 95.38 100 GLY A CA 1
ATOM 713 C C . GLY A 1 100 ? 14.249 -3.668 -18.559 1.00 95.38 100 GLY A C 1
ATOM 714 O O . GLY A 1 100 ? 13.024 -3.599 -18.676 1.00 95.38 100 GLY A O 1
ATOM 715 N N . VAL A 1 101 ? 15.070 -2.724 -19.014 1.00 96.62 101 VAL A N 1
ATOM 716 C CA . VAL A 1 101 ? 14.613 -1.522 -19.728 1.00 96.62 101 VAL A CA 1
ATOM 717 C C . VAL A 1 101 ? 15.223 -1.478 -21.124 1.00 96.62 101 VAL A C 1
ATOM 719 O O . VAL A 1 101 ? 16.428 -1.642 -21.289 1.00 96.62 101 VAL A O 1
ATOM 722 N N . ILE A 1 102 ? 14.385 -1.213 -22.127 1.00 97.38 102 ILE A N 1
ATOM 723 C CA . ILE A 1 102 ? 14.811 -0.935 -23.501 1.00 97.38 102 ILE A CA 1
ATOM 724 C C . ILE A 1 102 ? 14.473 0.521 -23.798 1.00 97.38 102 ILE A C 1
ATOM 726 O O . ILE A 1 102 ? 13.325 0.940 -23.648 1.00 97.38 102 ILE A O 1
ATOM 730 N N . GLN A 1 103 ? 15.473 1.296 -24.204 1.00 97.69 103 GLN A N 1
ATOM 731 C CA . GLN A 1 103 ? 15.315 2.693 -24.589 1.00 97.69 103 GLN A CA 1
ATOM 732 C C . GLN A 1 103 ? 15.657 2.854 -26.070 1.00 97.69 103 GLN A C 1
ATOM 734 O O . GLN A 1 103 ? 16.778 2.580 -26.490 1.00 97.69 103 GLN A O 1
ATOM 739 N N . THR A 1 104 ? 14.715 3.333 -26.879 1.00 96.81 104 THR A N 1
ATOM 740 C CA . THR A 1 104 ? 15.009 3.633 -28.286 1.00 96.81 104 THR A CA 1
ATOM 741 C C . THR A 1 104 ? 15.698 4.985 -28.428 1.00 96.81 104 THR A C 1
ATOM 743 O O . THR A 1 104 ? 15.317 5.955 -27.768 1.00 96.81 104 THR A O 1
ATOM 746 N N . VAL A 1 105 ? 16.665 5.071 -29.332 1.00 95.88 105 VAL A N 1
ATOM 747 C CA . VAL A 1 105 ? 17.421 6.279 -29.655 1.00 95.88 105 VAL A CA 1
ATOM 748 C C . VAL A 1 105 ? 16.902 6.867 -30.966 1.00 95.88 105 VAL A C 1
ATOM 750 O O . VAL A 1 105 ? 16.716 6.150 -31.948 1.00 95.88 105 VAL A O 1
ATOM 753 N N . LEU A 1 106 ? 16.688 8.183 -30.976 1.00 93.56 106 LEU A N 1
ATOM 754 C CA . LEU A 1 106 ? 16.324 8.972 -32.155 1.00 93.56 106 LEU A CA 1
ATOM 755 C C . LEU A 1 106 ? 17.360 10.083 -32.380 1.00 93.56 106 LEU A C 1
ATOM 757 O O . LEU A 1 106 ? 17.944 10.569 -31.400 1.00 93.56 106 LEU A O 1
ATOM 761 N N . PRO A 1 107 ? 17.558 10.543 -33.631 1.00 91.06 10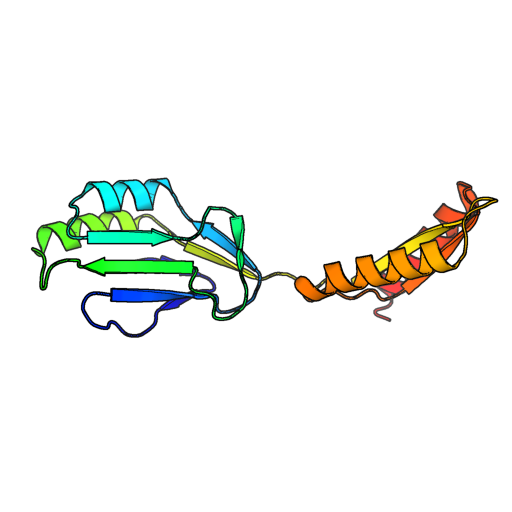7 PRO A N 1
ATOM 762 C CA . PRO A 1 107 ? 18.350 11.737 -33.901 1.00 91.06 107 PRO A CA 1
ATOM 763 C C . PRO A 1 107 ? 17.861 12.923 -33.056 1.00 91.06 107 PRO A C 1
ATOM 765 O O . PRO A 1 107 ? 16.671 13.223 -33.014 1.00 91.06 107 PRO A O 1
ATOM 768 N N . GLY A 1 108 ? 18.781 13.587 -32.353 1.00 89.75 108 GLY A N 1
ATOM 769 C CA . GLY A 1 108 ? 18.476 14.740 -31.496 1.00 89.75 108 GLY A CA 1
ATOM 770 C C . GLY A 1 108 ? 18.211 14.421 -30.017 1.00 89.75 108 GLY A C 1
ATOM 771 O O . GLY A 1 108 ? 18.221 15.341 -29.196 1.00 89.75 108 GLY A O 1
ATOM 772 N N . ILE A 1 109 ? 18.057 13.149 -29.629 1.00 92.38 109 ILE A N 1
ATOM 773 C CA . ILE A 1 109 ? 18.001 12.770 -28.208 1.00 92.38 109 ILE A CA 1
ATOM 774 C C . ILE A 1 109 ? 19.419 12.755 -27.629 1.00 92.38 109 ILE A C 1
ATOM 776 O O . ILE A 1 109 ? 20.276 11.976 -28.042 1.00 92.38 109 ILE A O 1
ATOM 780 N N . LYS A 1 110 ? 19.670 13.602 -26.625 1.00 95.12 110 LYS A N 1
ATOM 781 C CA . LYS A 1 110 ? 20.947 13.606 -25.898 1.00 95.12 110 LYS A CA 1
ATOM 782 C C . LYS A 1 110 ? 21.070 12.345 -25.026 1.00 95.12 110 LYS A C 1
ATOM 784 O O . LYS A 1 110 ? 20.110 12.034 -24.317 1.00 95.12 110 LYS A O 1
ATOM 789 N N . PRO A 1 111 ? 22.247 11.690 -24.958 1.00 94.31 111 PRO A N 1
ATOM 790 C CA . PRO A 1 111 ? 22.467 10.531 -24.084 1.00 94.31 111 PRO A CA 1
ATOM 791 C C . PRO A 1 111 ? 22.067 10.770 -22.620 1.00 94.31 111 PRO A C 1
ATOM 793 O O . PRO A 1 111 ? 21.446 9.912 -21.999 1.00 94.31 111 PRO A O 1
ATOM 796 N N . SER A 1 112 ? 22.292 11.983 -22.108 1.00 96.75 112 SER A N 1
ATOM 797 C CA . SER A 1 112 ? 21.941 12.365 -20.734 1.00 96.75 112 SER A CA 1
ATOM 798 C C . SER A 1 112 ? 20.441 12.295 -20.417 1.00 96.75 112 SER A C 1
ATOM 800 O O . SER A 1 112 ? 20.060 12.119 -19.258 1.00 96.75 112 SER A O 1
ATOM 802 N N . VAL A 1 113 ? 19.566 12.411 -21.422 1.00 96.81 113 VAL A N 1
ATOM 803 C CA . VAL A 1 113 ? 18.116 12.223 -21.248 1.00 96.81 113 VAL A CA 1
ATOM 804 C C . VAL A 1 113 ? 17.801 10.749 -20.995 1.00 96.81 113 VAL A C 1
ATOM 806 O O . VAL A 1 113 ? 16.976 10.432 -20.131 1.00 96.81 113 VAL A O 1
ATOM 809 N N . LEU A 1 114 ? 18.485 9.847 -21.701 1.00 96.69 114 LEU A N 1
ATOM 810 C CA . LEU A 1 114 ? 18.335 8.407 -21.517 1.00 96.69 114 LEU A CA 1
ATOM 811 C C . LEU A 1 114 ? 18.863 7.985 -20.143 1.00 96.69 114 LEU A C 1
ATOM 813 O O . LEU A 1 114 ? 18.146 7.305 -19.413 1.00 96.69 114 LEU A O 1
ATOM 817 N N . ASP A 1 115 ? 20.023 8.507 -19.734 1.00 97.19 115 ASP A N 1
ATOM 818 C CA . ASP A 1 115 ? 20.604 8.262 -18.405 1.00 97.19 115 ASP A CA 1
ATOM 819 C C . ASP A 1 115 ? 19.676 8.740 -17.275 1.00 97.19 115 ASP A C 1
ATOM 821 O O . ASP A 1 115 ? 19.461 8.046 -16.278 1.00 97.19 115 ASP A O 1
ATOM 825 N N . LYS A 1 116 ? 19.069 9.926 -17.429 1.00 97.44 116 LYS A N 1
ATOM 826 C CA . LYS A 1 116 ? 18.098 10.450 -16.457 1.00 97.44 116 LYS A CA 1
ATOM 827 C C . LYS A 1 116 ? 16.847 9.575 -16.386 1.00 97.44 116 LYS A C 1
ATOM 829 O O . LYS A 1 116 ? 16.330 9.348 -15.293 1.00 97.44 116 LYS A O 1
ATOM 834 N N . THR A 1 117 ? 16.367 9.093 -17.531 1.00 96.38 117 THR A N 1
ATOM 835 C CA . THR A 1 117 ? 15.216 8.180 -17.601 1.00 96.38 117 THR A CA 1
ATOM 836 C C . THR A 1 117 ? 15.506 6.894 -16.835 1.00 96.38 117 THR A C 1
ATOM 838 O O . THR A 1 117 ? 14.679 6.474 -16.020 1.00 96.38 117 THR A O 1
ATOM 841 N N . LEU A 1 118 ? 16.703 6.331 -17.014 1.00 96.81 118 LEU A N 1
ATOM 842 C CA . LEU A 1 118 ? 17.151 5.147 -16.293 1.00 96.81 118 LEU A CA 1
ATOM 843 C C . LEU A 1 118 ? 17.166 5.383 -14.777 1.00 96.81 118 LEU A C 1
ATOM 845 O O . LEU A 1 118 ? 16.492 4.670 -14.034 1.00 96.81 118 LEU A O 1
ATOM 849 N N . ARG A 1 119 ? 17.834 6.455 -14.325 1.00 97.12 119 ARG A N 1
ATOM 850 C CA . ARG A 1 119 ? 17.935 6.817 -12.900 1.00 97.12 119 ARG A CA 1
ATOM 851 C C . ARG A 1 119 ? 16.565 7.021 -12.244 1.00 97.12 119 ARG A C 1
ATOM 853 O O . ARG A 1 119 ? 16.336 6.563 -11.128 1.00 97.12 119 ARG A O 1
ATOM 860 N N . VAL A 1 120 ? 15.644 7.724 -12.908 1.00 97.38 120 VAL A N 1
ATOM 861 C CA . VAL A 1 120 ? 14.291 7.959 -12.368 1.00 97.38 120 VAL A CA 1
ATOM 862 C C . VAL A 1 120 ? 13.490 6.657 -12.308 1.00 97.38 120 VAL A C 1
ATOM 864 O O . VAL A 1 120 ? 12.749 6.444 -11.348 1.00 97.38 120 VAL A O 1
ATOM 867 N N . THR A 1 121 ? 13.641 5.783 -13.303 1.00 96.31 121 THR A N 1
ATOM 868 C CA . THR A 1 121 ? 12.978 4.473 -13.330 1.00 96.31 121 THR A CA 1
ATOM 869 C C . THR A 1 121 ? 13.482 3.583 -12.197 1.00 96.31 121 THR A C 1
ATOM 871 O O . THR A 1 121 ? 12.677 3.028 -11.450 1.00 96.31 121 THR A O 1
ATOM 874 N N . GLU A 1 122 ? 14.797 3.518 -11.993 1.00 96.25 122 GLU A N 1
ATOM 875 C CA . GLU A 1 122 ? 15.412 2.775 -10.892 1.00 96.25 122 GLU A CA 1
ATOM 876 C C . GLU A 1 122 ? 14.939 3.284 -9.522 1.00 96.25 122 GLU A C 1
ATOM 878 O O . GLU A 1 122 ? 14.511 2.492 -8.682 1.00 96.25 122 GLU A O 1
ATOM 883 N N . ALA A 1 123 ? 14.900 4.606 -9.320 1.00 95.50 123 ALA A N 1
ATOM 884 C CA . ALA A 1 123 ? 14.400 5.202 -8.082 1.00 95.50 123 ALA A CA 1
ATOM 885 C C . ALA A 1 123 ? 12.925 4.852 -7.804 1.00 95.50 123 ALA A C 1
ATOM 887 O O . ALA A 1 123 ? 12.541 4.648 -6.652 1.00 95.50 123 ALA A O 1
ATOM 888 N N . ARG A 1 124 ? 12.084 4.752 -8.844 1.00 93.69 124 ARG A N 1
ATOM 889 C CA . ARG A 1 124 ? 10.682 4.320 -8.700 1.00 93.69 124 ARG A CA 1
ATOM 890 C C . ARG A 1 124 ? 10.581 2.850 -8.300 1.00 93.69 124 ARG A C 1
ATOM 892 O O . ARG A 1 124 ? 9.804 2.539 -7.403 1.00 93.69 124 ARG A O 1
ATOM 899 N N . LEU A 1 125 ? 11.370 1.973 -8.921 1.00 94.75 125 LEU A N 1
ATOM 900 C CA . LEU A 1 125 ? 11.400 0.542 -8.596 1.00 94.75 125 LEU A CA 1
ATOM 901 C C . LEU A 1 125 ? 11.910 0.291 -7.174 1.00 94.75 125 LEU A C 1
ATOM 903 O O . LEU A 1 125 ? 11.345 -0.529 -6.454 1.00 94.75 125 LEU A O 1
ATOM 907 N N . ALA A 1 126 ? 12.928 1.035 -6.737 1.00 92.50 126 ALA A N 1
ATOM 908 C CA . ALA A 1 126 ? 13.514 0.880 -5.409 1.00 92.50 126 ALA A CA 1
ATOM 909 C C . ALA A 1 126 ? 12.490 1.075 -4.275 1.00 92.50 126 ALA A C 1
ATOM 911 O O . ALA A 1 126 ? 12.559 0.371 -3.269 1.00 92.50 126 ALA A O 1
ATOM 912 N N . ARG A 1 127 ? 11.496 1.960 -4.458 1.00 90.00 127 ARG A N 1
ATOM 913 C CA . ARG A 1 127 ? 10.418 2.217 -3.479 1.00 90.00 127 ARG A CA 1
ATOM 914 C C . ARG A 1 127 ? 9.532 1.001 -3.203 1.00 90.00 127 ARG A C 1
ATOM 916 O O . ARG A 1 127 ? 8.941 0.914 -2.136 1.00 90.00 127 ARG A O 1
ATOM 923 N N . THR A 1 128 ? 9.436 0.065 -4.143 1.00 93.56 128 THR A N 1
ATOM 924 C CA . THR A 1 128 ? 8.675 -1.186 -3.982 1.00 93.56 128 THR A CA 1
ATOM 925 C C . THR A 1 128 ? 9.589 -2.398 -3.783 1.00 93.56 128 THR A C 1
ATOM 927 O O . THR A 1 128 ? 9.143 -3.542 -3.848 1.00 93.56 128 THR A O 1
ATOM 930 N N . GLY A 1 129 ? 10.886 -2.162 -3.553 1.00 92.69 129 GLY A N 1
ATOM 931 C CA . GLY A 1 129 ? 11.909 -3.201 -3.448 1.00 92.69 129 GLY A CA 1
ATOM 932 C C . GLY A 1 129 ? 12.349 -3.790 -4.792 1.00 92.69 129 GLY A C 1
ATOM 933 O O . GLY A 1 129 ? 13.214 -4.662 -4.806 1.00 92.69 129 GLY A O 1
ATOM 934 N N . GLY A 1 130 ? 11.802 -3.317 -5.915 1.00 94.94 130 GLY A N 1
ATOM 935 C CA . GLY A 1 130 ? 12.229 -3.715 -7.251 1.00 94.94 130 GLY A CA 1
ATOM 936 C C . GLY A 1 130 ? 13.664 -3.288 -7.573 1.00 94.94 130 GLY A C 1
ATOM 937 O O . GLY A 1 130 ? 14.264 -2.434 -6.909 1.00 94.94 130 GLY A O 1
ATOM 938 N N . ARG A 1 131 ? 14.225 -3.907 -8.610 1.00 94.38 131 ARG A N 1
ATOM 939 C CA . ARG A 1 131 ? 15.570 -3.620 -9.118 1.00 94.38 131 ARG A CA 1
ATOM 940 C C . ARG A 1 131 ? 15.550 -3.595 -10.637 1.00 94.38 131 ARG A C 1
ATOM 942 O O . ARG A 1 131 ? 14.888 -4.423 -11.265 1.00 94.38 131 ARG A O 1
ATOM 949 N N . LEU A 1 132 ? 16.314 -2.673 -11.205 1.00 93.94 132 LEU A N 1
ATOM 950 C CA . LEU A 1 132 ? 16.657 -2.711 -12.614 1.00 93.94 132 LEU A CA 1
ATOM 951 C C . LEU A 1 132 ? 17.879 -3.613 -12.785 1.00 93.94 132 LEU A C 1
ATOM 953 O O . LEU A 1 132 ? 18.877 -3.417 -12.100 1.00 93.94 132 LEU A O 1
ATOM 957 N N . THR A 1 133 ? 17.786 -4.622 -13.646 1.00 92.69 133 THR A N 1
ATOM 958 C CA . THR A 1 133 ? 18.850 -5.629 -13.811 1.00 92.69 133 THR A CA 1
ATOM 959 C C . THR A 1 133 ? 19.580 -5.517 -15.139 1.00 92.69 133 THR A C 1
ATOM 961 O O . THR A 1 133 ? 20.705 -5.986 -15.253 1.00 92.69 133 THR A O 1
ATOM 964 N N . ALA A 1 134 ? 18.966 -4.883 -16.137 1.00 94.19 134 ALA A N 1
ATOM 965 C CA . ALA A 1 134 ? 19.575 -4.688 -17.441 1.00 94.19 134 ALA A CA 1
ATOM 966 C C . ALA A 1 134 ? 18.992 -3.465 -18.150 1.00 94.19 134 ALA A C 1
ATOM 968 O O . ALA A 1 134 ? 17.809 -3.143 -18.007 1.00 94.19 134 ALA A O 1
ATOM 969 N N . GLU A 1 135 ? 19.828 -2.824 -18.958 1.00 96.06 135 GLU A N 1
ATOM 970 C CA . GLU A 1 135 ? 19.429 -1.769 -19.880 1.00 96.06 135 GLU A CA 1
ATOM 971 C C . GLU A 1 135 ? 19.966 -2.069 -21.282 1.00 96.06 135 GLU A C 1
ATOM 973 O O . GLU A 1 135 ? 21.039 -2.666 -21.439 1.00 96.06 135 GLU A O 1
ATOM 978 N N . ARG A 1 136 ? 19.174 -1.724 -22.300 1.00 96.56 136 ARG A N 1
ATOM 979 C CA . ARG A 1 136 ? 19.563 -1.764 -23.710 1.00 96.56 136 ARG A CA 1
ATOM 980 C C . ARG A 1 136 ? 19.127 -0.474 -24.391 1.00 96.56 136 ARG A C 1
ATOM 982 O O . ARG A 1 136 ? 18.001 -0.015 -24.193 1.00 96.56 136 ARG A O 1
ATOM 989 N N . ARG A 1 137 ? 19.993 0.060 -25.252 1.00 96.69 137 ARG A N 1
ATOM 990 C CA . ARG A 1 137 ? 19.672 1.167 -26.159 1.00 96.69 137 ARG A CA 1
ATOM 991 C C . ARG A 1 137 ? 19.681 0.669 -27.590 1.00 96.69 137 ARG A C 1
ATOM 993 O O . ARG A 1 137 ? 20.660 0.063 -28.010 1.00 96.69 137 ARG A O 1
ATOM 1000 N N . THR A 1 138 ? 18.614 0.928 -28.331 1.00 97.19 138 THR A N 1
ATOM 1001 C CA . THR A 1 138 ? 18.452 0.434 -29.707 1.00 97.19 138 THR A CA 1
ATOM 1002 C C . THR A 1 138 ? 18.017 1.558 -30.637 1.00 97.19 138 THR A C 1
ATOM 1004 O O . THR A 1 138 ? 17.532 2.592 -30.177 1.00 97.19 138 THR A O 1
ATOM 1007 N N . ALA A 1 139 ? 18.162 1.383 -31.952 1.00 95.88 139 ALA A N 1
ATOM 1008 C CA . ALA A 1 139 ? 17.498 2.274 -32.903 1.00 95.88 139 ALA A CA 1
ATOM 1009 C C . ALA A 1 139 ? 15.972 2.230 -32.699 1.00 95.88 139 ALA A C 1
ATOM 1011 O O . ALA A 1 139 ? 15.425 1.223 -32.235 1.00 95.88 139 ALA A O 1
ATOM 1012 N N . HIS A 1 140 ? 15.284 3.326 -33.028 1.00 96.31 140 HIS A N 1
ATOM 1013 C CA . HIS A 1 140 ? 13.822 3.403 -32.988 1.00 96.31 140 HIS A CA 1
ATOM 1014 C C . HIS A 1 140 ? 13.189 2.680 -34.188 1.00 96.31 140 HIS A C 1
ATOM 1016 O O . HIS A 1 140 ? 12.552 3.279 -35.049 1.00 96.31 140 HIS A O 1
ATOM 1022 N N . GLU A 1 141 ? 13.411 1.372 -34.244 1.00 96.94 141 GLU A N 1
ATOM 1023 C CA . GLU A 1 141 ? 12.981 0.477 -35.310 1.00 96.94 141 GLU A CA 1
ATOM 1024 C C . GLU A 1 141 ? 12.483 -0.839 -34.705 1.00 96.94 141 GLU A C 1
ATOM 1026 O O . GLU A 1 141 ? 12.909 -1.248 -33.623 1.00 96.94 141 GLU A O 1
ATOM 1031 N N . ILE A 1 142 ? 11.584 -1.522 -35.416 1.00 98.06 142 ILE A N 1
ATOM 1032 C CA . ILE A 1 142 ? 10.924 -2.735 -34.914 1.00 98.06 142 ILE A CA 1
ATOM 1033 C C . ILE A 1 142 ? 11.942 -3.851 -34.643 1.00 98.06 142 ILE A C 1
ATOM 1035 O O . ILE A 1 142 ? 11.935 -4.429 -33.557 1.00 98.06 142 ILE A O 1
ATOM 1039 N N . ALA A 1 143 ? 12.823 -4.149 -35.605 1.00 98.38 143 ALA A N 1
ATOM 1040 C CA . ALA A 1 143 ? 13.730 -5.293 -35.503 1.00 98.38 143 ALA A CA 1
ATOM 1041 C C . ALA A 1 143 ? 14.744 -5.168 -34.341 1.00 98.38 143 ALA A C 1
ATOM 1043 O O . ALA A 1 143 ? 14.800 -6.094 -33.531 1.00 98.38 143 ALA A O 1
ATOM 1044 N N . PRO A 1 144 ? 15.455 -4.035 -34.151 1.00 97.88 144 PRO A N 1
ATOM 1045 C CA . PRO A 1 144 ? 16.357 -3.862 -33.008 1.00 97.88 144 PRO A CA 1
ATOM 1046 C C . PRO A 1 144 ? 15.662 -3.951 -31.641 1.00 97.88 144 PRO A C 1
ATOM 1048 O O . PRO A 1 144 ? 16.233 -4.471 -30.684 1.00 97.88 144 PRO A O 1
ATOM 1051 N N . VAL A 1 145 ? 14.424 -3.455 -31.523 1.00 97.94 145 VAL A N 1
ATOM 1052 C CA . VAL A 1 145 ? 13.651 -3.543 -30.271 1.00 97.94 145 VAL A CA 1
ATOM 1053 C C . VAL A 1 145 ? 13.212 -4.980 -29.989 1.00 97.94 145 VAL A C 1
ATOM 1055 O O . VAL A 1 145 ? 13.293 -5.426 -28.842 1.00 97.94 145 VAL A O 1
ATOM 1058 N N . ALA A 1 146 ? 12.764 -5.708 -31.015 1.00 98.12 146 ALA A N 1
ATOM 1059 C CA . ALA A 1 146 ? 12.387 -7.112 -30.888 1.00 98.12 146 ALA A CA 1
ATOM 1060 C C . ALA A 1 146 ? 13.581 -7.963 -30.425 1.00 98.12 146 ALA A C 1
ATOM 1062 O O . ALA A 1 146 ? 13.467 -8.687 -29.439 1.00 98.12 146 ALA A O 1
ATOM 1063 N N . GLU A 1 147 ? 14.750 -7.785 -31.047 1.00 98.00 147 GLU A N 1
ATOM 1064 C CA . GLU A 1 147 ? 15.982 -8.484 -30.665 1.00 98.00 147 GLU A CA 1
ATOM 1065 C C . GLU A 1 147 ? 16.385 -8.198 -29.209 1.00 98.00 147 GLU A C 1
ATOM 1067 O O . GLU A 1 147 ? 16.662 -9.119 -28.436 1.00 98.00 147 GLU A O 1
ATOM 1072 N N . ALA A 1 148 ? 16.358 -6.927 -28.792 1.00 97.44 148 ALA A N 1
ATOM 1073 C CA . ALA A 1 148 ? 16.655 -6.561 -27.410 1.00 97.44 148 ALA A CA 1
ATOM 1074 C C . ALA A 1 148 ? 15.639 -7.150 -26.417 1.00 97.44 148 ALA A C 1
ATOM 1076 O O . ALA A 1 148 ? 16.018 -7.545 -25.313 1.00 97.44 148 ALA A O 1
ATOM 1077 N N . THR A 1 149 ? 14.364 -7.247 -26.804 1.00 96.62 149 THR A N 1
ATOM 1078 C CA . THR A 1 149 ? 13.314 -7.857 -25.975 1.00 96.62 149 THR A CA 1
ATOM 1079 C C . THR A 1 149 ? 13.582 -9.344 -25.775 1.00 96.62 149 THR A C 1
ATOM 1081 O O . THR A 1 149 ? 13.625 -9.802 -24.632 1.00 96.62 149 THR A O 1
ATOM 1084 N N . ASP A 1 150 ? 13.851 -10.077 -26.855 1.00 96.75 150 ASP A N 1
ATOM 1085 C CA . ASP A 1 150 ? 14.168 -11.506 -26.799 1.00 96.75 150 ASP A CA 1
ATOM 1086 C C . ASP A 1 150 ? 15.428 -11.778 -25.966 1.00 96.75 150 ASP A C 1
ATOM 1088 O O . ASP A 1 150 ? 15.451 -12.720 -25.168 1.00 96.75 150 ASP A O 1
ATOM 1092 N N . SER A 1 151 ? 16.464 -10.938 -26.094 1.00 94.38 151 SER A N 1
ATOM 1093 C CA . SER A 1 151 ? 17.674 -11.030 -25.265 1.00 94.38 151 SER A CA 1
ATOM 1094 C C . SER A 1 151 ? 17.346 -10.890 -23.777 1.00 94.38 151 SER A C 1
ATOM 1096 O O . SER A 1 151 ? 17.733 -11.740 -22.974 1.00 94.38 151 SER A O 1
ATOM 1098 N N . LEU A 1 152 ? 16.584 -9.856 -23.398 1.00 94.12 152 LEU A N 1
ATOM 1099 C CA . LEU A 1 152 ? 16.243 -9.599 -21.997 1.00 94.12 152 LEU A CA 1
ATOM 1100 C C . LEU A 1 152 ? 15.331 -10.676 -21.395 1.00 94.12 152 LEU A C 1
ATOM 1102 O O . LEU A 1 152 ? 15.475 -11.012 -20.217 1.00 94.12 152 LEU A O 1
ATOM 1106 N N . VAL A 1 153 ? 14.412 -11.246 -22.181 1.00 91.69 153 VAL A N 1
ATOM 1107 C CA . VAL A 1 153 ? 13.575 -12.371 -21.736 1.00 91.69 153 VAL A CA 1
ATOM 1108 C C . VAL A 1 153 ? 14.444 -13.593 -21.429 1.00 91.69 153 VAL A C 1
ATOM 1110 O O . VAL A 1 153 ? 14.324 -14.162 -20.342 1.00 91.69 153 VAL A O 1
ATOM 1113 N N . ARG A 1 154 ? 15.381 -13.945 -22.319 1.00 90.12 154 ARG A N 1
ATOM 1114 C CA . ARG A 1 154 ? 16.308 -15.071 -22.102 1.00 90.12 154 ARG A CA 1
ATOM 1115 C C . ARG A 1 154 ? 17.221 -14.851 -20.892 1.00 90.12 154 ARG A C 1
ATOM 1117 O O . ARG A 1 154 ? 17.487 -15.792 -20.148 1.00 90.12 154 ARG A O 1
ATOM 1124 N N . GLU A 1 155 ? 17.703 -13.628 -20.674 1.00 85.81 155 GLU A N 1
ATOM 1125 C CA . GLU A 1 155 ? 18.518 -13.273 -19.500 1.00 85.81 155 GLU A CA 1
ATOM 1126 C C . GLU A 1 155 ? 17.728 -13.453 -18.194 1.00 85.81 155 GLU A C 1
ATOM 1128 O O . GLU A 1 155 ? 18.217 -14.077 -17.251 1.00 85.81 155 GLU A O 1
ATOM 1133 N N . LYS A 1 156 ? 16.462 -13.012 -18.166 1.00 81.69 156 LYS A N 1
ATOM 1134 C CA . LYS A 1 156 ? 15.567 -13.186 -17.012 1.00 81.69 156 LYS A CA 1
ATOM 1135 C C . LYS A 1 156 ? 15.370 -14.661 -16.647 1.00 81.69 156 LYS A C 1
ATOM 1137 O O . LYS A 1 156 ? 15.396 -14.988 -15.454 1.00 81.69 156 LYS A O 1
ATOM 1142 N N . GLU A 1 157 ? 15.164 -15.527 -17.642 1.00 78.12 157 GLU A N 1
ATOM 1143 C CA . GLU A 1 157 ? 14.972 -16.978 -17.468 1.00 78.12 157 GLU A CA 1
ATOM 1144 C C . GLU A 1 157 ? 16.216 -17.680 -16.917 1.00 78.12 157 GLU A C 1
ATOM 1146 O O . GLU A 1 157 ? 16.098 -18.633 -16.150 1.00 78.12 157 GLU A O 1
ATOM 1151 N N . ARG A 1 158 ? 17.412 -17.179 -17.244 1.00 75.31 158 ARG A N 1
ATOM 1152 C CA . ARG A 1 158 ? 18.689 -17.732 -16.766 1.00 75.31 158 ARG A CA 1
ATOM 1153 C C . ARG A 1 158 ? 19.023 -17.368 -15.318 1.00 75.31 158 ARG A C 1
ATOM 1155 O O . ARG A 1 158 ? 20.009 -17.868 -14.790 1.00 75.31 158 ARG A O 1
ATOM 1162 N N . GLY A 1 159 ? 18.224 -16.517 -14.670 1.00 63.00 159 GLY A N 1
ATOM 1163 C CA . GLY A 1 159 ? 18.417 -16.153 -13.263 1.00 63.00 159 GLY A CA 1
ATOM 1164 C C . GLY A 1 159 ? 19.638 -15.269 -12.980 1.00 63.00 159 GLY A C 1
ATOM 1165 O O . GLY A 1 159 ? 19.907 -15.009 -11.810 1.00 63.00 159 GLY A O 1
ATOM 1166 N N . VAL A 1 160 ? 20.329 -14.794 -14.023 1.00 49.81 160 VAL A N 1
ATOM 1167 C CA . VAL A 1 160 ? 21.368 -13.752 -13.932 1.00 49.81 160 VAL A CA 1
ATOM 1168 C C . VAL A 1 160 ? 20.710 -12.389 -13.712 1.00 49.81 160 VAL A C 1
ATOM 1170 O O . VAL A 1 160 ? 19.546 -12.209 -14.154 1.00 49.81 160 VAL A O 1
#